Protein AF-A0A183EYG0-F1 (afdb_monomer)

Radius of gyration: 24.17 Å; Cα contacts (8 Å, |Δi|>4): 52; chains: 1; bounding box: 50×33×51 Å

Mean predicted aligned error: 7.16 Å

Secondary structure (DSSP, 8-state):
-B-TTT-PBPSSPPP---------S--GGGT----SS--B-TTT-PBPS-GGGTPPPP--HHHHHHHHHTT-HHHHHHHH-

Organism: NCBI:txid637853

Nearest PDB structures (foldseek):
  4c3i-assembly1_B  TM=9.585E-01  e=1.831E-08  Saccharomyces cerevisiae
  5oa1-assembly1_B  TM=9.726E-01  e=2.630E-08  Saccharomyces cerevisiae S288C
  7rix-assembly1_B  TM=9.084E-01  e=1.293E-07  Saccharomyces cerevisiae S288C
  7mka-assembly1_b  TM=9.187E-01  e=4.426E-07  Saccharomyces cerevisiae
  8wb0-assembly1_p  TM=8.947E-01  e=6.833E-07  Sus scrofa

InterPro domains:
  IPR007120 DNA-directed RNA polymerase, subunit 2, hybrid-binding domain [PF00562] (1-53)
  IPR007641 RNA polymerase Rpb2, domain 7 [PF04560] (55-78)
  IPR015712 DNA-directed RNA polymerase, subunit 2 [PTHR20856] (1-77)
  IPR037033 DNA-directed RNA polymerase, subunit 2, hybrid-binding domain superfamily [G3DSA:2.40.270.10] (1-58)

Structure (mmCIF, N/CA/C/O backbone):
data_AF-A0A183EYG0-F1
#
_entry.id   AF-A0A183EYG0-F1
#
loop_
_atom_site.group_PDB
_atom_site.id
_atom_site.type_symbol
_atom_site.label_atom_id
_atom_site.label_alt_id
_atom_site.label_comp_id
_atom_site.label_asym_id
_atom_site.label_entity_id
_atom_site.label_seq_id
_atom_site.pdbx_PDB_ins_code
_atom_site.Cartn_x
_atom_site.Cartn_y
_atom_site.Cartn_z
_atom_site.occupancy
_atom_site.B_iso_or_equiv
_atom_site.auth_seq_id
_atom_site.auth_comp_id
_atom_site.auth_asym_id
_atom_site.auth_atom_id
_atom_site.pdbx_PDB_model_num
ATOM 1 N N . MET A 1 1 ? 25.473 -10.804 -26.714 1.00 87.25 1 MET A N 1
ATOM 2 C CA . MET A 1 1 ? 25.267 -9.915 -25.539 1.00 87.25 1 MET A CA 1
ATOM 3 C C . MET A 1 1 ? 25.970 -10.561 -24.358 1.00 87.25 1 MET A C 1
ATOM 5 O O . MET A 1 1 ? 25.981 -11.782 -24.298 1.00 87.25 1 MET A O 1
ATOM 9 N N . TYR A 1 2 ? 26.592 -9.788 -23.471 1.00 91.44 2 TYR A N 1
ATOM 10 C CA . TYR A 1 2 ? 27.331 -10.327 -22.324 1.00 91.44 2 TYR A CA 1
ATOM 11 C C . TYR A 1 2 ? 26.506 -10.214 -21.040 1.00 91.44 2 TYR A C 1
ATOM 13 O O . TYR A 1 2 ? 25.747 -9.257 -20.874 1.00 91.44 2 TYR A O 1
ATOM 21 N N . SER A 1 3 ? 26.641 -11.194 -20.145 1.00 90.62 3 SER A N 1
ATOM 22 C CA . SER A 1 3 ? 26.030 -11.163 -18.814 1.00 90.62 3 SER A CA 1
ATOM 23 C C . SER A 1 3 ? 26.672 -10.068 -17.963 1.00 90.62 3 SER A C 1
ATOM 25 O O . SER A 1 3 ? 27.888 -10.056 -17.791 1.00 90.62 3 SER A O 1
ATOM 27 N N . GLY A 1 4 ? 25.855 -9.172 -17.399 1.00 91.38 4 GLY A N 1
ATOM 28 C CA . GLY A 1 4 ? 26.323 -8.105 -16.504 1.00 91.38 4 GLY A CA 1
ATOM 29 C C . GLY A 1 4 ? 26.773 -8.589 -15.121 1.00 91.38 4 GLY A C 1
ATOM 30 O O . GLY A 1 4 ? 27.384 -7.821 -14.389 1.00 91.38 4 GLY A O 1
ATOM 31 N N . VAL A 1 5 ? 26.479 -9.844 -14.766 1.00 93.62 5 VAL A N 1
ATOM 32 C CA . VAL A 1 5 ? 26.875 -10.446 -13.484 1.00 93.62 5 VAL A CA 1
ATOM 33 C C . VAL A 1 5 ? 28.198 -11.207 -13.623 1.00 93.62 5 VAL A C 1
ATOM 35 O O . VAL A 1 5 ? 29.109 -10.988 -12.835 1.00 93.62 5 VAL A O 1
ATOM 38 N N . ASP A 1 6 ? 28.332 -12.044 -14.659 1.00 92.25 6 ASP A N 1
ATOM 39 C CA . ASP A 1 6 ? 29.471 -12.972 -14.804 1.00 92.25 6 ASP A CA 1
ATOM 40 C C . ASP A 1 6 ? 30.462 -12.592 -15.918 1.00 92.25 6 ASP A C 1
ATOM 42 O O . ASP A 1 6 ? 31.475 -13.265 -16.105 1.00 92.25 6 ASP A O 1
ATOM 46 N N . GLY A 1 7 ? 30.153 -11.582 -16.736 1.00 90.94 7 GLY A N 1
ATOM 47 C CA . GLY A 1 7 ? 30.996 -11.138 -17.856 1.00 90.94 7 GLY A CA 1
ATOM 48 C C . GLY A 1 7 ? 31.095 -12.112 -19.040 1.00 90.94 7 GLY A C 1
ATOM 49 O O . GLY A 1 7 ? 31.783 -11.827 -20.016 1.00 90.94 7 GLY A O 1
ATOM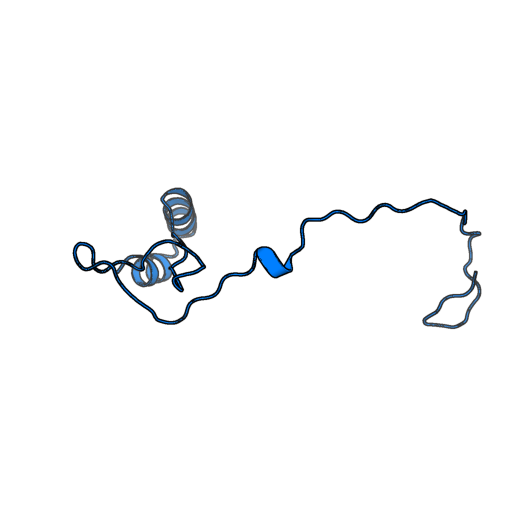 50 N N . ARG A 1 8 ? 30.415 -13.262 -18.988 1.00 93.81 8 ARG A N 1
ATOM 51 C CA . ARG A 1 8 ? 30.418 -14.277 -20.055 1.00 93.81 8 ARG A CA 1
ATOM 52 C C . ARG A 1 8 ? 29.428 -13.941 -21.165 1.00 93.81 8 ARG A C 1
ATOM 54 O O . ARG A 1 8 ? 28.421 -13.268 -20.934 1.00 93.81 8 ARG A O 1
ATOM 61 N N . GLU A 1 9 ? 29.704 -14.432 -22.368 1.00 91.56 9 GLU A N 1
ATOM 62 C CA . GLU A 1 9 ? 28.786 -14.300 -23.498 1.00 91.56 9 GLU A CA 1
ATOM 63 C C . GLU A 1 9 ? 27.511 -15.121 -23.259 1.00 91.56 9 GLU A C 1
ATOM 65 O O . GLU A 1 9 ? 27.556 -16.252 -22.771 1.00 91.56 9 GLU A O 1
ATOM 70 N N . MET A 1 10 ? 26.356 -14.534 -23.571 1.00 90.94 10 MET A N 1
ATOM 71 C CA . MET A 1 10 ? 25.071 -15.217 -23.474 1.00 90.94 10 MET A CA 1
ATOM 72 C C . MET A 1 10 ? 24.950 -16.259 -24.585 1.00 90.94 10 MET A C 1
ATOM 74 O O . MET A 1 10 ? 25.215 -15.968 -25.746 1.00 90.94 10 MET A O 1
ATOM 78 N N . GLN A 1 11 ? 24.495 -17.461 -24.226 1.00 89.94 11 GLN A N 1
ATOM 79 C CA . GLN A 1 11 ? 24.397 -18.607 -25.141 1.00 89.94 11 GLN A CA 1
ATOM 80 C C . GLN A 1 11 ? 23.428 -18.387 -26.314 1.00 89.94 11 GLN A C 1
ATOM 82 O O . GLN A 1 11 ? 23.488 -19.106 -27.306 1.00 89.94 11 GLN A O 1
ATOM 87 N N . VAL A 1 12 ? 22.528 -17.407 -26.202 1.00 91.44 12 VAL A N 1
ATOM 88 C CA . VAL A 1 12 ? 21.528 -17.075 -27.218 1.00 91.44 12 VAL A CA 1
ATOM 89 C C . VAL A 1 12 ? 21.650 -15.623 -27.658 1.00 91.44 12 VAL A C 1
ATOM 91 O O . VAL A 1 12 ? 22.023 -14.735 -26.886 1.00 91.44 12 VAL A O 1
ATOM 94 N N . GLN A 1 13 ? 21.287 -15.379 -28.915 1.00 89.75 13 GLN A N 1
ATOM 95 C CA . GLN A 1 13 ? 21.161 -14.031 -29.447 1.00 89.75 13 GLN A CA 1
ATOM 96 C C . GLN A 1 13 ? 19.896 -13.386 -28.880 1.00 89.75 13 GLN A C 1
ATOM 98 O O . GLN A 1 13 ? 18.802 -13.937 -28.975 1.00 89.75 13 GLN A O 1
ATOM 103 N N . ILE A 1 14 ? 20.051 -12.212 -28.277 1.00 91.88 14 ILE A N 1
ATOM 104 C CA . ILE A 1 14 ? 18.928 -11.418 -27.784 1.00 91.88 14 ILE A CA 1
ATOM 105 C C . ILE A 1 14 ? 18.502 -10.465 -28.899 1.00 91.88 14 ILE A C 1
ATOM 107 O O . ILE A 1 14 ? 19.342 -9.883 -29.579 1.00 91.88 14 ILE A O 1
ATOM 111 N N . PHE A 1 15 ? 17.195 -10.320 -29.101 1.00 93.94 15 PHE A N 1
ATOM 112 C CA . PHE A 1 15 ? 16.651 -9.349 -30.042 1.00 93.94 15 PHE A CA 1
ATOM 113 C C . PHE A 1 15 ? 16.570 -7.969 -29.382 1.00 93.94 15 PHE A C 1
ATOM 115 O O . PHE A 1 15 ? 15.963 -7.817 -28.322 1.00 93.94 15 PHE A O 1
ATOM 122 N N . PHE A 1 16 ? 17.164 -6.962 -30.020 1.00 93.75 16 PHE A N 1
ATOM 123 C CA . PHE A 1 16 ? 17.156 -5.576 -29.553 1.00 93.75 16 PHE A CA 1
ATOM 124 C C . PHE A 1 16 ? 16.654 -4.661 -30.665 1.00 93.75 16 PHE A C 1
ATOM 126 O O . PHE A 1 16 ? 16.982 -4.853 -31.834 1.00 93.75 16 PHE A O 1
ATOM 133 N N . GLY A 1 17 ? 15.902 -3.632 -30.289 1.00 95.25 17 GLY A N 1
ATOM 134 C CA . GLY A 1 17 ? 15.397 -2.627 -31.213 1.00 95.25 17 GLY A CA 1
ATOM 135 C C . GLY A 1 17 ? 15.052 -1.334 -30.486 1.00 95.25 17 GLY A C 1
ATOM 136 O O . GLY A 1 17 ? 14.912 -1.308 -29.262 1.00 95.25 17 GLY A O 1
ATOM 137 N N . ILE A 1 18 ? 14.928 -0.250 -31.248 1.00 95.38 18 ILE A N 1
ATOM 138 C CA . ILE A 1 18 ? 14.534 1.052 -30.713 1.00 95.38 18 ILE A CA 1
ATOM 139 C C . ILE A 1 18 ? 13.009 1.091 -30.642 1.00 95.38 18 ILE A C 1
ATOM 141 O O . ILE A 1 18 ? 12.329 0.900 -31.648 1.00 95.38 18 ILE A O 1
ATOM 145 N N . VAL A 1 19 ? 12.477 1.353 -29.451 1.00 96.38 19 VAL A N 1
ATOM 146 C CA . VAL A 1 19 ? 11.039 1.495 -29.208 1.00 96.38 19 VAL A CA 1
ATOM 147 C C . VAL A 1 19 ? 10.797 2.813 -28.484 1.00 96.38 19 VAL A C 1
ATOM 149 O O . VAL A 1 19 ? 11.526 3.159 -27.554 1.00 96.38 19 VAL A O 1
ATOM 152 N N . TYR A 1 20 ? 9.775 3.556 -28.907 1.00 96.44 20 TYR A N 1
ATOM 153 C CA . TYR A 1 20 ? 9.367 4.778 -28.224 1.00 96.44 20 TYR A CA 1
ATOM 154 C C . TYR A 1 20 ? 8.540 4.438 -26.981 1.00 96.44 20 TYR A C 1
ATOM 156 O O . TYR A 1 20 ? 7.470 3.839 -27.082 1.00 96.44 20 TYR A O 1
ATOM 164 N N . TYR A 1 21 ? 9.029 4.836 -25.807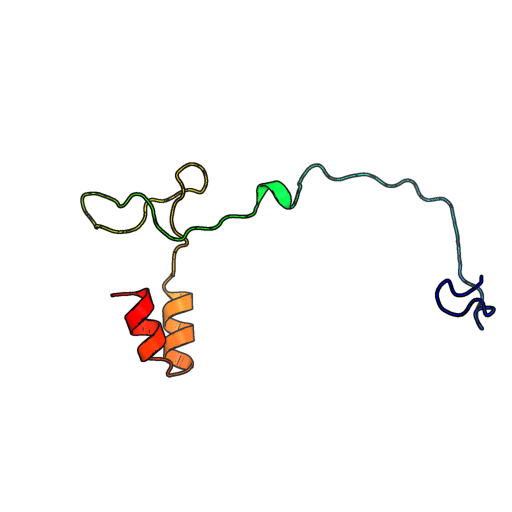 1.00 96.19 21 TYR A N 1
ATOM 165 C CA . TYR A 1 21 ? 8.339 4.617 -24.538 1.00 96.19 21 TYR A CA 1
ATOM 166 C C . TYR A 1 21 ? 7.542 5.851 -24.121 1.00 96.19 21 TYR A C 1
ATOM 168 O O . TYR A 1 21 ? 8.029 6.978 -24.185 1.00 96.19 21 TYR A O 1
ATOM 176 N N . GLN A 1 22 ? 6.328 5.622 -23.621 1.00 96.25 22 GLN A N 1
ATOM 177 C CA . GLN A 1 22 ? 5.484 6.656 -23.028 1.00 96.25 22 GLN A CA 1
ATOM 178 C C . GLN A 1 22 ? 5.397 6.456 -21.515 1.00 96.25 22 GLN A C 1
ATOM 180 O O . GLN A 1 22 ? 5.099 5.363 -21.032 1.00 96.25 22 GLN A O 1
ATOM 185 N N . ARG A 1 23 ? 5.639 7.526 -20.751 1.00 94.75 23 ARG A N 1
ATOM 186 C CA . ARG A 1 23 ? 5.520 7.507 -19.290 1.00 94.75 23 ARG A CA 1
ATOM 187 C C . ARG A 1 23 ? 4.092 7.842 -18.867 1.00 94.75 23 ARG A C 1
ATOM 189 O O . ARG A 1 23 ? 3.557 8.886 -19.231 1.00 94.75 23 ARG A O 1
ATOM 196 N N . LEU A 1 24 ? 3.508 6.996 -18.021 1.00 94.50 24 LEU A N 1
ATOM 197 C CA . LEU A 1 24 ? 2.201 7.249 -17.419 1.00 94.50 24 LEU A CA 1
ATOM 198 C C . LEU A 1 24 ? 2.301 8.227 -16.240 1.00 94.50 24 LEU A C 1
ATOM 200 O O . LEU A 1 24 ? 3.279 8.243 -15.494 1.00 94.50 24 LEU A O 1
ATOM 204 N N . ARG A 1 25 ? 1.247 9.030 -16.057 1.00 94.44 25 ARG A N 1
ATOM 205 C CA . ARG A 1 25 ? 1.190 10.085 -15.031 1.00 94.44 25 ARG A CA 1
ATOM 206 C C . ARG A 1 25 ? 1.048 9.574 -13.594 1.00 94.44 25 ARG A C 1
ATOM 208 O O . ARG A 1 25 ? 1.393 10.286 -12.662 1.00 94.44 25 ARG A O 1
ATOM 215 N N . HIS A 1 26 ? 0.462 8.392 -13.400 1.00 94.75 26 HIS A N 1
ATOM 216 C CA . HIS A 1 26 ? 0.103 7.909 -12.069 1.00 94.75 26 HIS A CA 1
ATOM 217 C C . HIS A 1 26 ? 1.314 7.299 -11.373 1.00 94.75 26 HIS A C 1
ATOM 219 O O . HIS A 1 26 ? 1.837 6.279 -11.817 1.00 94.75 26 HIS A O 1
ATOM 225 N N . MET A 1 27 ? 1.716 7.897 -10.254 1.00 93.88 27 MET A N 1
ATOM 226 C CA . MET A 1 27 ? 2.856 7.439 -9.470 1.00 93.88 27 MET A CA 1
ATOM 227 C C . MET A 1 27 ? 2.401 6.612 -8.262 1.00 93.88 27 MET A C 1
ATOM 229 O O . MET A 1 27 ? 1.353 6.858 -7.665 1.00 93.88 27 MET A O 1
ATOM 233 N N . ILE A 1 28 ? 3.217 5.628 -7.871 1.00 93.38 28 ILE A N 1
ATOM 234 C CA . ILE A 1 28 ? 2.992 4.806 -6.666 1.00 93.38 28 ILE A CA 1
ATOM 235 C C . ILE A 1 28 ? 3.136 5.653 -5.394 1.00 93.38 28 ILE A C 1
ATOM 237 O O . ILE A 1 28 ? 2.413 5.439 -4.422 1.00 93.38 28 ILE A O 1
ATOM 241 N N . ALA A 1 29 ? 4.010 6.665 -5.427 1.00 90.44 29 ALA A N 1
ATOM 242 C CA . ALA A 1 29 ? 4.199 7.617 -4.335 1.00 90.44 29 ALA A CA 1
ATOM 243 C C . ALA A 1 29 ? 2.886 8.312 -3.923 1.00 90.44 29 ALA A C 1
ATOM 245 O O . A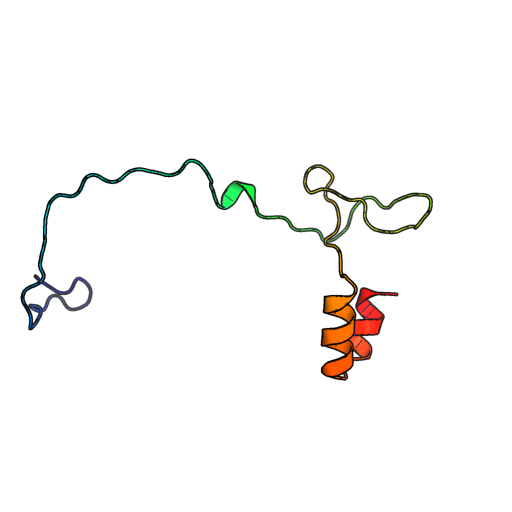LA A 1 29 ? 2.690 8.623 -2.755 1.00 90.44 29 ALA A O 1
ATOM 246 N N . ASP A 1 30 ? 1.927 8.461 -4.839 1.00 88.00 30 ASP A N 1
ATOM 247 C CA . ASP A 1 30 ? 0.628 9.060 -4.530 1.00 88.00 30 ASP A CA 1
ATOM 248 C C . ASP A 1 30 ? -0.355 8.082 -3.890 1.00 88.00 30 ASP A C 1
ATOM 250 O O . ASP A 1 30 ? -1.507 8.456 -3.669 1.00 88.00 30 ASP A O 1
ATOM 254 N N . LYS A 1 31 ? 0.035 6.840 -3.582 1.00 89.56 31 LYS A N 1
ATOM 255 C CA . LYS A 1 31 ? -0.871 5.787 -3.085 1.00 89.56 31 LYS A CA 1
ATOM 256 C C . LYS A 1 31 ? -0.521 5.246 -1.699 1.00 89.56 31 LYS A C 1
ATOM 258 O O . LYS A 1 31 ? -1.388 4.633 -1.088 1.00 89.56 31 LYS A O 1
ATOM 263 N N . PHE A 1 32 ? 0.678 5.491 -1.166 1.00 89.69 32 PHE A N 1
ATOM 264 C CA . PHE A 1 32 ? 1.025 4.981 0.167 1.00 89.69 32 PHE A CA 1
ATOM 265 C C . PHE A 1 32 ? 0.201 5.670 1.272 1.00 89.69 32 PHE A C 1
ATOM 267 O O . PHE A 1 32 ? -0.166 6.844 1.147 1.00 89.69 32 PHE A O 1
ATOM 274 N N . GLN A 1 33 ? -0.107 4.933 2.342 1.00 90.12 33 GLN A N 1
ATOM 275 C CA . GLN A 1 33 ? -0.764 5.418 3.560 1.00 90.12 33 GLN A CA 1
ATOM 276 C C . GLN A 1 33 ? -0.300 4.565 4.744 1.00 90.12 33 GLN A C 1
ATOM 278 O O . GLN A 1 33 ? -0.268 3.342 4.649 1.00 90.12 33 GLN A O 1
ATOM 283 N N . VAL A 1 34 ? 0.038 5.214 5.857 1.00 90.81 34 VAL A N 1
ATOM 284 C CA . VAL A 1 34 ? 0.440 4.562 7.107 1.00 90.81 34 VAL A CA 1
ATOM 285 C C . VAL A 1 34 ? -0.155 5.321 8.288 1.00 90.81 34 VAL A C 1
ATOM 287 O O . VAL A 1 34 ? -0.332 6.539 8.216 1.00 90.81 34 VAL A O 1
ATOM 290 N N . ARG A 1 35 ? -0.485 4.602 9.362 1.00 89.75 35 ARG A N 1
ATOM 291 C CA . ARG A 1 35 ? -0.994 5.174 10.610 1.00 89.75 35 ARG A CA 1
ATOM 292 C C . ARG A 1 35 ? -0.571 4.304 11.789 1.00 89.75 35 ARG A C 1
ATOM 294 O O . ARG A 1 35 ? -0.798 3.101 11.754 1.00 89.75 35 ARG A O 1
ATOM 301 N N . SER A 1 36 ? -0.021 4.929 12.828 1.00 89.50 36 SER A N 1
ATOM 302 C CA . SER A 1 36 ? 0.203 4.318 14.145 1.00 89.50 36 SER A CA 1
ATOM 303 C C . SER A 1 36 ? -0.851 4.810 15.143 1.00 89.50 36 SER A C 1
ATOM 305 O O . SER A 1 36 ? -1.681 4.037 15.606 1.00 89.50 36 SER A O 1
ATOM 307 N N . THR A 1 37 ? -0.894 6.119 15.389 1.00 87.94 37 THR A N 1
ATOM 308 C CA . THR A 1 37 ? -1.902 6.819 16.201 1.00 87.94 37 THR A CA 1
ATOM 309 C C . THR A 1 37 ? -2.446 8.030 15.435 1.00 87.94 37 THR A C 1
ATOM 311 O O . THR A 1 37 ? -1.915 8.405 14.387 1.00 87.94 37 THR A O 1
ATOM 314 N N . GLY A 1 38 ? -3.551 8.627 15.890 1.00 88.88 38 GLY A N 1
ATOM 315 C CA . GLY A 1 38 ? -4.118 9.805 15.232 1.00 88.88 38 GLY A CA 1
ATOM 316 C C . GLY A 1 38 ? -5.531 10.151 15.699 1.00 88.88 38 GLY A C 1
ATOM 317 O O . GLY A 1 38 ? -6.056 9.486 16.590 1.00 88.88 38 GLY A O 1
ATOM 318 N N . PRO A 1 39 ? -6.164 11.154 15.070 1.00 89.81 39 PRO A N 1
ATOM 319 C CA . PRO A 1 39 ? -7.487 11.628 15.456 1.00 89.81 39 PRO A CA 1
ATOM 320 C C . PRO A 1 39 ? -8.557 10.538 15.328 1.00 89.81 39 PRO A C 1
ATOM 322 O O . PRO A 1 39 ? -8.522 9.699 14.414 1.00 89.81 39 PRO A O 1
ATOM 325 N N . THR A 1 40 ? -9.513 10.586 16.249 1.00 91.75 40 THR A N 1
ATOM 326 C CA . THR A 1 40 ? -10.703 9.739 16.303 1.00 91.75 40 THR A CA 1
ATOM 327 C C . THR A 1 40 ? -11.962 10.581 16.127 1.00 91.75 40 THR A C 1
ATOM 329 O O . THR A 1 40 ? -11.974 11.787 16.376 1.00 91.75 40 THR A O 1
ATOM 332 N N . ASP A 1 41 ? -13.012 9.948 15.626 1.00 92.19 41 ASP A N 1
ATOM 333 C CA . ASP A 1 41 ? -14.339 10.540 15.525 1.00 92.19 41 ASP A CA 1
ATOM 334 C C . ASP A 1 41 ? -14.945 10.696 16.936 1.00 92.19 41 ASP A C 1
ATOM 336 O O . ASP A 1 41 ? -14.918 9.733 17.703 1.00 92.19 41 ASP A O 1
ATOM 340 N N . PRO A 1 42 ? -15.490 11.869 17.309 1.00 91.81 42 PRO A N 1
ATOM 341 C CA . PRO A 1 42 ? -16.050 12.090 18.643 1.00 91.81 42 PRO A CA 1
ATOM 342 C C . PRO A 1 42 ? -17.285 11.233 18.955 1.00 91.81 42 PRO A C 1
ATOM 344 O O . PRO A 1 42 ? -17.574 11.017 20.128 1.00 91.81 42 PRO A O 1
ATOM 347 N N . VAL A 1 43 ? -18.021 10.753 17.946 1.00 95.00 43 VAL A N 1
ATOM 348 C CA . VAL A 1 43 ? -19.246 9.966 18.165 1.00 95.00 43 VAL A CA 1
ATOM 349 C C . VAL A 1 43 ? -18.927 8.482 18.312 1.00 95.00 43 VAL A C 1
ATOM 351 O O . VAL A 1 43 ? -19.419 7.825 19.224 1.00 95.00 43 VAL A O 1
ATOM 354 N N . THR A 1 44 ? -18.114 7.943 17.402 1.00 92.25 44 THR A N 1
ATOM 355 C CA . THR A 1 44 ? -17.840 6.495 17.328 1.00 92.25 44 THR A CA 1
ATOM 356 C C . THR A 1 44 ? -16.526 6.092 17.983 1.00 92.25 44 THR A C 1
ATOM 358 O O . THR A 1 44 ? -16.268 4.901 18.131 1.00 92.25 44 THR A O 1
ATOM 361 N N . LEU A 1 45 ? -15.674 7.064 18.331 1.00 90.25 45 LEU A N 1
ATOM 362 C CA . LEU A 1 45 ? -14.298 6.866 18.798 1.00 90.25 45 LEU A CA 1
ATOM 363 C C . LEU A 1 45 ? -13.413 6.082 17.811 1.00 90.25 45 LEU A C 1
ATOM 365 O O . LEU A 1 45 ? -12.296 5.690 18.146 1.00 90.25 45 LEU A O 1
ATOM 369 N N . GLN A 1 46 ? -13.863 5.903 16.565 1.00 91.12 46 GLN A N 1
ATOM 370 C CA . GLN A 1 46 ? -13.115 5.202 15.526 1.00 91.12 46 GLN A CA 1
ATOM 371 C C . GLN A 1 46 ? -12.132 6.142 14.814 1.00 91.12 46 GLN A C 1
ATOM 373 O O . GLN A 1 46 ? -12.348 7.355 14.754 1.00 91.12 46 GLN A O 1
ATOM 378 N N . PRO A 1 47 ? -11.046 5.614 14.225 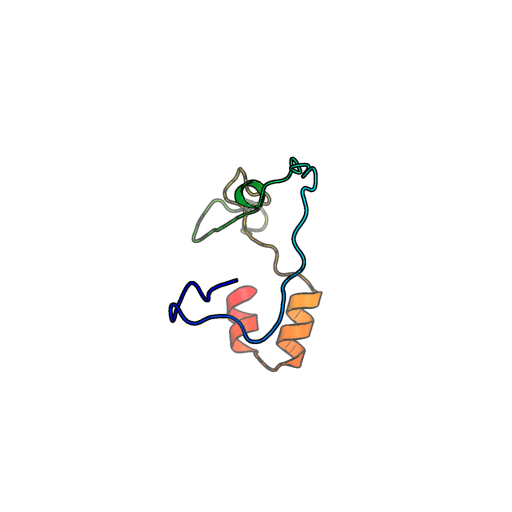1.00 92.62 47 PRO A N 1
ATOM 379 C CA . PRO A 1 47 ? -10.148 6.389 13.376 1.00 92.62 47 PRO A CA 1
ATOM 380 C C . PRO A 1 47 ? -10.881 7.140 12.260 1.00 92.62 47 PRO A C 1
ATOM 382 O O . PRO A 1 47 ? -11.669 6.555 11.517 1.00 92.62 47 PRO A O 1
ATOM 385 N N . VAL A 1 48 ? -10.561 8.423 12.076 1.00 92.88 48 VAL A N 1
ATOM 386 C CA . VAL A 1 48 ? -11.176 9.227 11.007 1.00 92.88 48 VAL A CA 1
ATOM 387 C C . VAL A 1 48 ? -10.829 8.694 9.612 1.00 92.88 48 VAL A C 1
ATOM 389 O O . VAL A 1 48 ? -9.773 8.097 9.393 1.00 92.88 48 VAL A O 1
ATOM 392 N N . LYS A 1 49 ? -11.688 8.959 8.623 1.00 89.94 49 LYS A N 1
ATOM 393 C CA . LYS A 1 49 ? -11.428 8.604 7.220 1.00 89.94 49 LYS A CA 1
ATOM 394 C C . L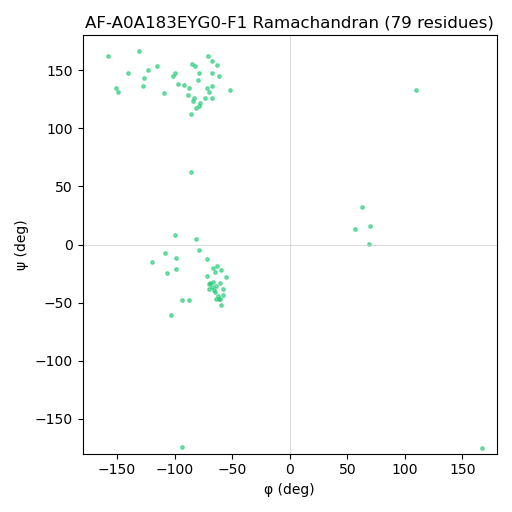YS A 1 49 ? -10.487 9.608 6.543 1.00 89.94 49 LYS A C 1
ATOM 396 O O . LYS A 1 49 ? -10.640 10.823 6.674 1.00 89.94 49 LYS A O 1
ATOM 401 N N . GLY A 1 50 ? -9.597 9.084 5.700 1.00 90.81 50 GLY A N 1
ATOM 402 C CA . GLY A 1 50 ? -8.882 9.847 4.676 1.00 90.81 50 GLY A CA 1
ATOM 403 C C . GLY A 1 50 ? -7.393 10.042 4.952 1.00 90.81 50 GLY A C 1
ATOM 404 O O . GLY A 1 50 ? -6.985 10.491 6.020 1.00 90.81 50 GLY A O 1
ATOM 405 N N . ARG A 1 51 ? -6.571 9.785 3.929 1.00 88.38 51 ARG A N 1
ATOM 406 C CA . ARG A 1 51 ? -5.108 9.857 4.034 1.00 88.38 51 ARG A CA 1
ATOM 407 C C . ARG A 1 51 ? -4.585 11.225 4.467 1.00 88.38 51 ARG A C 1
ATOM 409 O O . ARG A 1 51 ? -3.716 11.294 5.324 1.00 88.38 51 ARG A O 1
ATOM 416 N N . LYS A 1 52 ? -5.125 12.316 3.906 1.00 87.69 52 LYS A N 1
ATOM 417 C CA . LYS A 1 52 ? -4.685 13.689 4.233 1.00 87.69 52 LYS A CA 1
ATOM 418 C C . LYS A 1 52 ? -4.854 14.036 5.718 1.00 87.69 52 LYS A C 1
ATOM 420 O O . LYS A 1 52 ? -4.196 14.946 6.196 1.00 87.69 52 LYS A O 1
ATOM 425 N N . LYS A 1 53 ? -5.735 13.323 6.427 1.00 86.88 53 LYS A N 1
ATOM 426 C CA . LYS A 1 53 ? -6.030 13.521 7.851 1.00 86.88 53 LYS A CA 1
ATOM 427 C C . LYS A 1 53 ? -5.304 12.516 8.756 1.00 86.88 53 LYS A C 1
ATOM 429 O O . LYS A 1 53 ? -5.636 12.427 9.932 1.00 86.88 53 LYS A O 1
ATOM 434 N N . GLY A 1 54 ? -4.380 11.714 8.214 1.00 86.19 54 GLY A N 1
ATOM 435 C CA . GLY A 1 54 ? -3.788 10.592 8.952 1.00 86.19 54 GLY A CA 1
ATOM 436 C C . GLY A 1 54 ? -4.831 9.538 9.340 1.00 86.19 54 GLY A C 1
ATOM 437 O O . GLY A 1 54 ? -4.756 8.943 10.413 1.00 86.19 54 GLY A O 1
ATOM 438 N N . GLY A 1 55 ? -5.855 9.367 8.498 1.00 90.06 55 GLY A N 1
ATOM 439 C CA . GLY A 1 55 ? -6.984 8.493 8.771 1.00 90.06 55 GLY A CA 1
ATOM 440 C C . GLY A 1 55 ? -6.626 7.009 8.804 1.00 90.06 55 GLY A C 1
ATOM 441 O O . GLY A 1 55 ? -5.616 6.579 8.238 1.00 90.06 55 GLY A O 1
ATOM 442 N N . GLY A 1 56 ? -7.464 6.226 9.478 1.00 90.50 56 GLY A N 1
ATOM 443 C CA . GLY A 1 56 ? -7.295 4.779 9.595 1.00 90.50 56 GLY A CA 1
ATOM 444 C C . GLY A 1 56 ? -7.560 4.031 8.292 1.00 90.50 56 GLY A C 1
ATOM 445 O O . GLY A 1 56 ? -8.185 4.553 7.363 1.00 90.50 56 GLY A O 1
ATOM 446 N N . ILE A 1 57 ? -7.076 2.791 8.241 1.00 91.69 57 ILE A N 1
ATOM 447 C CA . ILE A 1 57 ? -7.457 1.815 7.219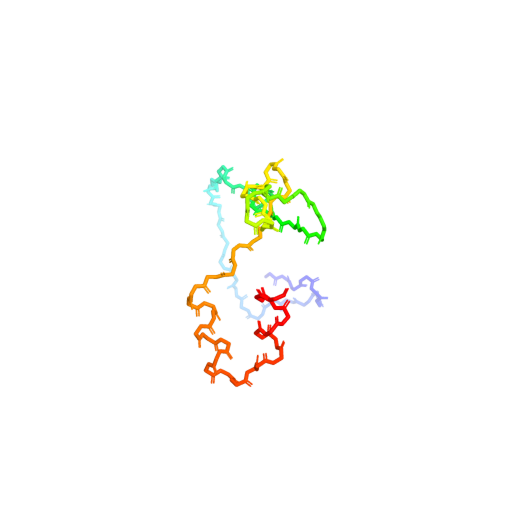 1.00 91.69 57 ILE A CA 1
ATOM 448 C C . ILE A 1 57 ? -8.707 1.102 7.727 1.00 91.69 57 ILE A C 1
ATOM 450 O O . ILE A 1 57 ? -8.784 0.732 8.897 1.00 91.69 57 ILE A O 1
ATOM 454 N N . ARG A 1 58 ? -9.703 0.945 6.854 1.00 91.69 58 ARG A N 1
ATOM 455 C CA . ARG A 1 58 ? -10.933 0.241 7.205 1.00 91.69 58 ARG A CA 1
ATOM 456 C C . ARG A 1 58 ? -10.675 -1.259 7.165 1.00 91.69 58 ARG A C 1
ATOM 458 O O . ARG A 1 58 ? -10.350 -1.783 6.107 1.00 91.69 58 ARG A O 1
ATOM 465 N N . PHE A 1 59 ? -10.901 -1.917 8.292 1.00 92.12 59 PHE A N 1
ATOM 466 C CA . PHE A 1 59 ? -11.099 -3.356 8.339 1.00 92.12 59 PHE A CA 1
ATOM 467 C C . PHE A 1 59 ? -12.586 -3.634 8.079 1.00 92.12 59 PHE A C 1
ATOM 469 O O . PHE A 1 59 ? -13.447 -3.158 8.824 1.00 92.12 59 PHE A O 1
ATOM 476 N N . GLY A 1 60 ? -12.899 -4.251 6.943 1.00 92.25 60 GLY A N 1
ATOM 477 C CA . GLY A 1 60 ? -14.266 -4.446 6.476 1.00 92.25 60 GLY A CA 1
ATOM 478 C C . GLY A 1 60 ? -14.861 -5.791 6.883 1.00 92.25 60 GLY A C 1
ATOM 479 O O . GLY A 1 60 ? -14.292 -6.566 7.652 1.00 92.25 60 GLY A O 1
ATOM 480 N N . GLU A 1 61 ? -16.060 -6.049 6.367 1.00 93.88 61 GLU A N 1
ATOM 481 C CA . GLU A 1 61 ? -16.803 -7.280 6.650 1.00 93.88 61 GLU A CA 1
ATOM 482 C C . GLU A 1 61 ? -16.148 -8.495 5.992 1.00 93.88 61 GLU A C 1
ATOM 484 O O . GLU A 1 61 ? -16.035 -9.538 6.621 1.00 93.88 61 GLU A O 1
ATOM 489 N N . MET A 1 62 ? -15.627 -8.342 4.772 1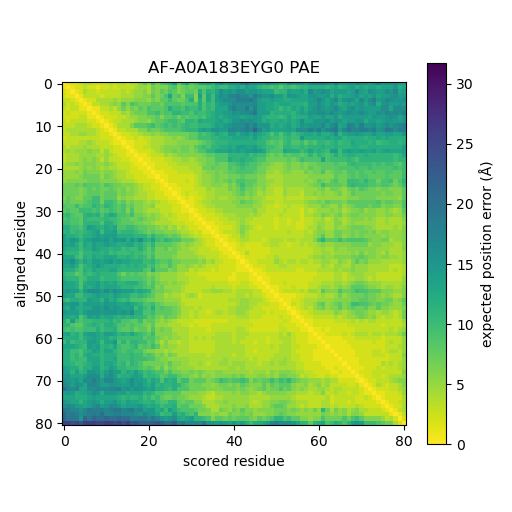.00 95.62 62 MET A N 1
ATOM 490 C CA . MET A 1 62 ? -14.944 -9.436 4.077 1.00 95.62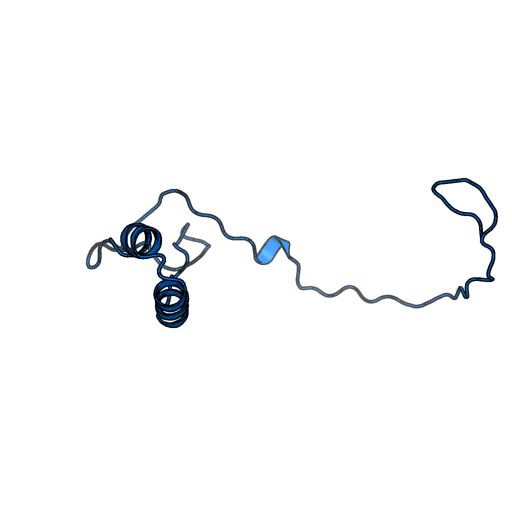 62 MET A CA 1
ATOM 491 C C . MET A 1 62 ? -13.653 -9.834 4.792 1.00 95.62 62 MET A C 1
ATOM 493 O O . MET A 1 62 ? -13.339 -11.017 4.906 1.00 95.62 62 MET A O 1
ATOM 497 N N . GLU A 1 63 ? -12.909 -8.856 5.309 1.00 93.19 63 GLU A N 1
ATOM 498 C CA . GLU A 1 63 ? -11.691 -9.114 6.068 1.00 93.19 63 GLU A CA 1
ATOM 499 C C . GLU A 1 63 ? -12.008 -9.801 7.400 1.00 93.19 63 GLU A C 1
ATOM 501 O O . GLU A 1 63 ? -11.287 -10.710 7.808 1.00 93.19 63 GLU A O 1
ATOM 506 N N . ARG A 1 64 ? -13.120 -9.438 8.051 1.00 91.19 64 ARG A N 1
ATOM 507 C CA . ARG A 1 64 ? -13.617 -10.145 9.239 1.00 91.19 64 ARG A CA 1
ATOM 508 C C . ARG A 1 64 ? -13.902 -11.601 8.923 1.00 91.19 64 ARG A C 1
ATOM 510 O O . ARG A 1 64 ? -13.385 -12.473 9.615 1.00 91.19 64 ARG A O 1
ATOM 517 N N . ASP A 1 65 ? -14.683 -11.855 7.883 1.00 92.81 65 ASP A N 1
ATOM 518 C CA . ASP A 1 65 ? -15.123 -13.204 7.541 1.00 92.81 65 ASP A CA 1
ATOM 519 C C . ASP A 1 65 ? -13.927 -14.090 7.146 1.00 92.81 65 ASP A C 1
ATOM 521 O O . ASP A 1 65 ? -13.853 -15.251 7.553 1.00 92.81 65 ASP A O 1
ATOM 525 N N . ALA A 1 66 ? -12.923 -13.521 6.470 1.00 93.69 66 ALA A N 1
ATOM 526 C CA . ALA A 1 66 ? -11.662 -14.204 6.186 1.00 93.69 66 ALA A CA 1
ATOM 527 C C . ALA A 1 66 ? -10.896 -14.591 7.466 1.00 93.69 66 ALA A C 1
ATOM 529 O O . ALA A 1 66 ? -10.408 -15.716 7.582 1.00 93.69 66 ALA A O 1
ATOM 530 N N . VAL A 1 67 ? -10.806 -13.697 8.457 1.00 93.12 67 VAL A N 1
ATOM 531 C CA . VAL A 1 67 ? -10.112 -13.995 9.725 1.00 93.12 67 VAL A CA 1
ATOM 532 C C . VAL A 1 67 ? -10.892 -15.009 10.573 1.00 93.12 67 VAL A C 1
ATOM 534 O O . VAL A 1 67 ? -10.271 -15.863 11.212 1.00 93.12 67 VAL A O 1
ATOM 537 N N . ILE A 1 68 ? -12.233 -14.985 10.527 1.00 92.12 68 ILE A N 1
ATOM 538 C CA . ILE A 1 68 ? -13.084 -16.016 11.148 1.00 92.12 68 ILE A CA 1
ATOM 539 C C . ILE A 1 68 ? -12.798 -17.380 10.513 1.00 92.12 68 ILE A C 1
ATOM 541 O O . ILE A 1 68 ? -12.582 -18.351 11.238 1.00 92.12 68 ILE A O 1
ATOM 545 N N . ALA A 1 69 ? -12.748 -17.457 9.178 1.00 93.50 69 ALA A N 1
ATOM 546 C CA . ALA A 1 69 ? -12.490 -18.705 8.457 1.00 93.50 69 ALA A CA 1
ATOM 547 C C . ALA A 1 69 ? -11.126 -19.323 8.807 1.00 93.50 69 ALA A C 1
ATOM 549 O O . ALA A 1 69 ? -10.992 -20.544 8.866 1.00 93.50 69 ALA A O 1
ATOM 550 N N . HIS A 1 70 ? -10.126 -18.489 9.097 1.00 93.31 70 HIS A N 1
ATOM 551 C CA . HIS A 1 70 ? -8.814 -18.939 9.563 1.00 93.31 70 HIS A CA 1
ATOM 552 C C . HIS A 1 70 ? -8.763 -19.322 11.053 1.00 93.31 70 HIS A C 1
ATOM 554 O O . HIS A 1 70 ? -7.725 -19.791 11.518 1.00 93.31 70 HIS A O 1
ATOM 560 N N . GLY A 1 71 ? -9.841 -19.133 11.820 1.00 91.81 71 GLY A N 1
ATOM 561 C CA . GLY A 1 71 ? -9.881 -19.444 13.253 1.00 91.81 71 GLY A CA 1
ATOM 562 C C . GLY A 1 71 ? -9.027 -18.511 14.124 1.00 91.81 71 GLY A C 1
ATOM 563 O O . GLY A 1 71 ? -8.746 -18.824 15.280 1.00 91.81 71 GLY A O 1
ATOM 564 N N . ALA A 1 72 ? -8.611 -17.354 13.601 1.00 91.88 72 ALA A N 1
ATOM 565 C CA . ALA A 1 72 ? -7.705 -16.427 14.280 1.00 91.88 72 ALA A CA 1
ATOM 566 C C . ALA A 1 72 ? -8.462 -15.457 15.209 1.00 91.88 72 ALA A C 1
ATOM 568 O O . ALA A 1 72 ? -8.447 -14.237 15.031 1.00 91.88 72 ALA A O 1
ATOM 569 N N . ALA A 1 73 ? -9.123 -16.011 16.230 1.00 88.69 73 ALA A N 1
ATOM 570 C CA . ALA A 1 73 ? -9.978 -15.265 17.159 1.00 88.69 73 ALA A CA 1
ATOM 571 C C . ALA A 1 73 ? -9.240 -14.133 17.899 1.00 88.69 73 ALA A C 1
ATOM 573 O O . ALA A 1 73 ? -9.788 -13.044 18.054 1.00 88.69 73 ALA A O 1
ATOM 574 N N . PHE A 1 74 ? -7.980 -14.353 18.298 1.00 90.69 74 PHE A N 1
ATOM 575 C CA . PHE A 1 74 ? -7.180 -13.336 18.992 1.00 90.69 74 PHE A CA 1
ATOM 576 C C . PHE A 1 74 ? -6.882 -12.120 18.100 1.00 90.69 74 PHE A C 1
ATOM 578 O O . PHE A 1 74 ? -6.998 -10.978 18.536 1.00 90.69 74 PHE A O 1
ATOM 585 N N . THR A 1 75 ? -6.566 -12.357 16.823 1.00 88.25 75 THR A N 1
ATOM 586 C CA . THR A 1 75 ? -6.334 -11.295 15.832 1.00 88.25 75 THR A CA 1
ATOM 587 C C . THR A 1 75 ? -7.621 -10.549 15.490 1.00 88.25 75 THR A C 1
ATOM 589 O O . THR A 1 75 ? -7.602 -9.350 15.224 1.00 88.25 75 THR A O 1
ATOM 592 N N . LEU A 1 76 ? -8.758 -11.243 15.503 1.00 89.62 76 LEU A N 1
ATOM 593 C CA . LEU A 1 76 ? -10.067 -10.611 15.370 1.00 89.62 76 LEU A CA 1
ATOM 594 C C . LEU A 1 76 ? -10.361 -9.673 16.538 1.00 89.62 76 LEU A C 1
ATOM 596 O O . LEU A 1 76 ? -10.758 -8.530 16.318 1.00 89.62 76 LEU A O 1
ATOM 600 N N . GLN A 1 77 ? -10.114 -10.140 17.761 1.00 87.81 77 GLN A N 1
ATOM 601 C CA . GLN A 1 77 ? -10.336 -9.363 18.973 1.00 87.81 77 GLN A CA 1
ATOM 602 C C . GLN A 1 77 ? -9.487 -8.089 18.985 1.00 87.81 77 GLN A C 1
ATOM 604 O O . GLN A 1 77 ? -10.037 -7.020 19.205 1.00 87.81 77 GLN A O 1
ATOM 609 N N . SER A 1 78 ? -8.193 -8.174 18.658 1.00 79.62 78 SER A N 1
ATOM 610 C CA . SER A 1 78 ? -7.293 -7.010 18.665 1.00 79.62 78 SER A CA 1
ATOM 611 C C . SER A 1 78 ? -7.602 -5.942 17.609 1.00 79.62 78 SER A C 1
ATOM 613 O O . SER A 1 78 ? -7.106 -4.826 17.710 1.00 79.62 78 SER A O 1
ATOM 615 N N . ASN A 1 79 ? -8.328 -6.297 16.543 1.00 78.69 79 ASN A N 1
ATOM 616 C CA . ASN A 1 79 ? -8.619 -5.388 15.429 1.00 78.69 79 ASN A CA 1
ATOM 617 C C . ASN A 1 79 ? -10.013 -4.743 15.516 1.00 78.69 79 ASN A C 1
ATOM 619 O O . ASN A 1 79 ? -10.238 -3.721 14.867 1.00 78.69 79 ASN A O 1
ATOM 623 N N . PHE A 1 80 ? -10.945 -5.334 16.272 1.00 76.31 80 PHE A N 1
ATOM 624 C CA . PHE A 1 80 ? -12.316 -4.826 16.432 1.00 76.31 80 PHE A CA 1
ATOM 625 C C . PHE A 1 80 ? -12.599 -4.183 17.789 1.00 76.31 80 PHE A C 1
ATOM 627 O O . PHE A 1 80 ? -13.532 -3.383 17.873 1.00 76.31 80 PHE A O 1
ATOM 634 N N . ILE A 1 81 ? -11.850 -4.560 18.825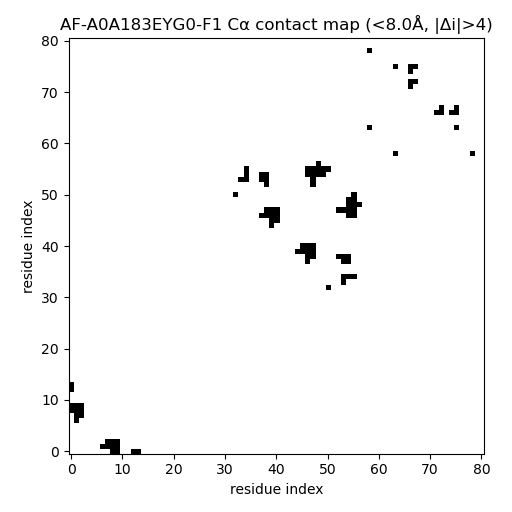 1.00 57.47 81 ILE A N 1
ATOM 635 C CA . ILE A 1 81 ? -12.001 -4.087 20.207 1.00 57.47 81 ILE A CA 1
ATOM 636 C C . ILE A 1 81 ? -10.742 -3.311 20.579 1.00 57.47 81 ILE A C 1
ATOM 638 O O . ILE A 1 81 ? -10.899 -2.206 21.141 1.00 57.47 81 ILE A O 1
#

pLDDT: mean 90.76, std 5.09, range [57.47, 96.44]

Foldseek 3Di:
DADPVPRHDDPDDDDDDDDDDDDDPDDPVVPDADADDFDADPPPRAFDDDRVRSGDDDDDPVNLVVCVVVVVVVVSVVVPD

Solvent-accessible surface area (backbone atoms only — not comparable to full-atom values): 5610 Å² total; per-residue (Å²): 99,62,39,92,86,77,70,44,74,47,96,58,89,75,91,82,81,92,74,91,81,83,85,77,88,82,58,71,85,82,66,73,81,77,69,92,75,70,62,55,36,92,86,77,65,41,60,32,81,45,69,96,67,46,19,50,83,85,84,50,69,68,58,49,52,53,40,59,75,70,66,41,60,70,64,50,47,72,73,76,108

Sequence (81 aa):
MYSGVDGREMQVQIFFGIVYYQRLRHMIADKFQVRSTGPTDPVTLQPVKGRKKGGGIRFGEMERDAVIAHGAAFTLQSNFI